Protein AF-A0A9D2F529-F1 (afdb_monomer_lite)

pLDDT: mean 83.24, std 12.82, range [46.25, 95.62]

Foldseek 3Di:
DVPLVVVLVVLLVVLVVVVVVCCVVVVAAAPVNNVVSLVVSLVSLVVSLVVLLVLLLVLLCVQPVVCNVLLCCLQQNDVVVVDRDDPVSSLVSLVVSLVVQVVGPPHDPVSPVSSVSNSCSVVSSVVSVVSSVVVVVVVVVPPDRYYPPD

Organism: NCBI:txid2838608

Secondary structure (DSSP, 8-state):
-HHHHHHHHHHHHHHHHHHHHHHHHHSS--HHHHHHHHHHHHHHHHHHHHHHHHHHHHHHHHH-GGGHHHHHHHHH--GGGT-PPPHHHHHHHHHHHHHHHHH-TT--HHHHHHHHHHHTHHHHHHHHHHHHHHHHHHHHS-TTSS----

Structure (mmCIF, N/CA/C/O backbone):
data_AF-A0A9D2F529-F1
#
_entry.id   AF-A0A9D2F529-F1
#
loop_
_atom_site.group_PDB
_atom_site.id
_atom_site.type_symbol
_atom_site.label_atom_id
_atom_site.label_alt_id
_atom_site.label_comp_id
_atom_site.label_asym_id
_atom_site.label_entity_id
_atom_site.label_seq_id
_atom_site.pdbx_PDB_ins_code
_atom_site.Cartn_x
_atom_site.Cartn_y
_atom_site.Cartn_z
_atom_site.occupancy
_atom_site.B_iso_or_equiv
_atom_site.auth_seq_id
_atom_site.auth_comp_id
_atom_site.auth_asym_id
_atom_site.auth_atom_id
_atom_site.pdbx_PDB_model_num
ATOM 1 N N . MET A 1 1 ? 4.385 7.699 -4.742 1.00 57.66 1 MET A N 1
ATOM 2 C CA . MET A 1 1 ? 4.027 7.503 -3.307 1.00 57.66 1 MET A CA 1
ATOM 3 C C . MET A 1 1 ? 2.901 8.418 -2.801 1.00 57.66 1 MET A C 1
ATOM 5 O O . MET A 1 1 ? 1.991 7.915 -2.151 1.00 57.66 1 MET A O 1
ATOM 9 N N . ALA A 1 2 ? 2.917 9.727 -3.096 1.00 71.94 2 ALA A N 1
ATOM 10 C CA . ALA A 1 2 ? 1.995 10.705 -2.496 1.00 71.94 2 ALA A CA 1
ATOM 11 C C . ALA A 1 2 ? 0.495 10.360 -2.610 1.00 71.94 2 ALA A C 1
ATOM 13 O O . ALA A 1 2 ? -0.241 10.569 -1.653 1.00 71.94 2 ALA A O 1
ATOM 14 N N . LYS A 1 3 ? 0.033 9.801 -3.739 1.00 82.50 3 LYS A N 1
ATOM 15 C CA . LYS A 1 3 ? -1.392 9.486 -3.965 1.00 82.50 3 LYS A CA 1
ATOM 16 C C . LYS A 1 3 ? -1.968 8.508 -2.932 1.00 82.50 3 LYS A C 1
ATOM 18 O O . LYS A 1 3 ? -2.985 8.805 -2.316 1.00 82.50 3 LYS A O 1
ATOM 23 N N . TYR A 1 4 ? -1.311 7.366 -2.722 1.00 85.81 4 TYR A N 1
ATOM 24 C CA . TYR A 1 4 ? -1.794 6.346 -1.783 1.00 85.81 4 TYR A CA 1
ATOM 25 C C . TYR A 1 4 ? -1.583 6.754 -0.326 1.00 85.81 4 TYR A C 1
ATOM 27 O O . TYR A 1 4 ? -2.416 6.431 0.508 1.00 85.81 4 TYR A O 1
ATOM 35 N N . TRP A 1 5 ? -0.528 7.517 -0.021 1.00 86.06 5 TRP A N 1
ATOM 36 C CA . TRP A 1 5 ? -0.326 8.049 1.328 1.00 86.06 5 TRP A CA 1
ATOM 37 C C . TRP A 1 5 ? -1.404 9.072 1.705 1.00 86.06 5 TRP A C 1
ATOM 39 O O . TRP A 1 5 ? -1.986 8.985 2.780 1.00 86.06 5 TRP A O 1
ATOM 49 N N . LYS A 1 6 ? -1.745 9.987 0.787 1.00 90.25 6 LYS A N 1
ATOM 50 C CA . LYS A 1 6 ? -2.875 10.915 0.957 1.00 90.25 6 LYS A CA 1
ATOM 51 C C . LYS A 1 6 ? -4.190 10.164 1.172 1.00 90.25 6 LYS A C 1
ATOM 53 O O . LYS A 1 6 ? -4.950 10.531 2.059 1.00 90.25 6 LYS A O 1
ATOM 58 N N . ALA A 1 7 ? -4.433 9.101 0.400 1.00 90.81 7 ALA A N 1
ATOM 59 C CA . ALA A 1 7 ? -5.613 8.258 0.581 1.00 90.81 7 ALA A CA 1
ATOM 60 C C . ALA A 1 7 ? -5.629 7.578 1.961 1.00 90.81 7 ALA A C 1
ATOM 62 O O . ALA A 1 7 ? -6.652 7.625 2.631 1.00 90.81 7 ALA A O 1
ATOM 63 N N . SER A 1 8 ? -4.499 7.030 2.422 1.00 90.81 8 SER A N 1
ATOM 64 C CA . SER A 1 8 ? -4.383 6.449 3.767 1.00 90.81 8 SER A CA 1
ATOM 65 C C . SER A 1 8 ? -4.683 7.463 4.865 1.00 90.81 8 SER A C 1
ATOM 67 O O . SER A 1 8 ? -5.458 7.167 5.764 1.00 90.81 8 SER A O 1
ATOM 69 N N . LEU A 1 9 ? -4.116 8.669 4.777 1.00 92.44 9 LEU A N 1
ATOM 70 C CA . LEU A 1 9 ? -4.363 9.729 5.756 1.00 92.44 9 LEU A CA 1
ATOM 71 C C . LEU A 1 9 ? -5.836 10.147 5.779 1.00 92.44 9 LEU A C 1
ATOM 73 O O . LEU A 1 9 ? -6.3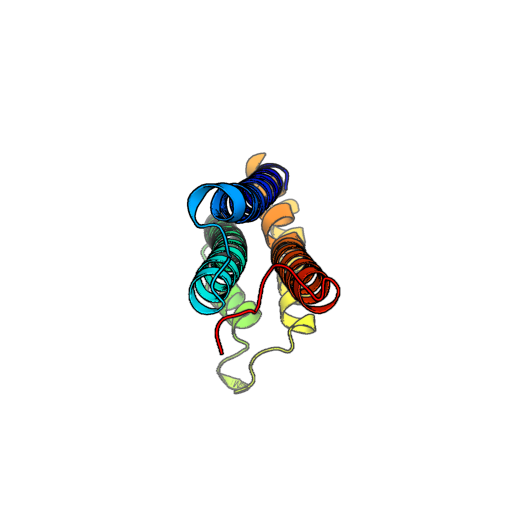95 10.350 6.853 1.00 92.44 9 LEU A O 1
ATOM 77 N N . LEU A 1 10 ? -6.477 10.227 4.609 1.00 94.12 10 LEU A N 1
ATOM 78 C CA . LEU A 1 10 ? -7.910 10.491 4.516 1.00 94.12 10 LEU A CA 1
ATOM 79 C C . LEU A 1 10 ? -8.725 9.361 5.161 1.00 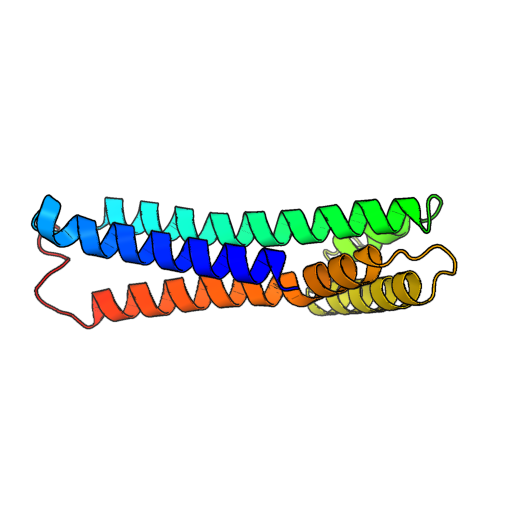94.12 10 LEU A C 1
ATOM 81 O O . LEU A 1 10 ? -9.621 9.644 5.948 1.00 94.12 10 LEU A O 1
ATOM 85 N N . CYS A 1 11 ? -8.384 8.095 4.899 1.00 93.19 11 CYS A N 1
ATOM 86 C CA . CYS A 1 11 ? -9.014 6.948 5.557 1.00 93.19 11 CYS A CA 1
ATOM 87 C C . CYS A 1 11 ? -8.868 7.019 7.085 1.00 93.19 11 CYS A C 1
ATOM 89 O O . CYS A 1 11 ? -9.842 6.772 7.793 1.00 93.19 11 CYS A O 1
ATOM 91 N N . THR A 1 12 ? -7.692 7.393 7.599 1.00 93.75 12 THR A N 1
ATOM 92 C CA . THR A 1 12 ? -7.453 7.563 9.041 1.00 93.75 12 THR A CA 1
ATOM 93 C C . THR A 1 12 ? -8.293 8.696 9.621 1.00 93.75 12 THR A C 1
ATOM 95 O O . THR A 1 12 ? -8.938 8.513 10.652 1.00 93.75 12 THR A O 1
ATOM 98 N N . ALA A 1 13 ? -8.337 9.845 8.942 1.00 93.50 13 ALA A N 1
ATOM 99 C CA . ALA A 1 13 ? -9.144 10.985 9.361 1.00 93.50 13 ALA A CA 1
ATOM 100 C C . ALA A 1 13 ? -10.640 10.636 9.390 1.00 93.50 13 ALA A C 1
ATOM 102 O O . ALA A 1 13 ? -11.323 10.947 10.362 1.00 93.50 13 ALA A O 1
ATOM 103 N N . CYS A 1 14 ? -11.145 9.934 8.370 1.00 93.69 14 CYS A N 1
ATOM 104 C CA . CYS A 1 14 ? -12.525 9.453 8.340 1.00 93.69 14 CYS A CA 1
ATOM 105 C C . CYS A 1 14 ? -12.804 8.443 9.457 1.00 93.69 14 CYS A C 1
ATOM 107 O O . CYS A 1 14 ? -13.832 8.547 10.116 1.00 93.69 14 CYS A O 1
ATOM 109 N N . PHE A 1 15 ? -11.900 7.491 9.695 1.00 93.69 15 PHE A N 1
ATOM 110 C CA . PHE A 1 15 ? -12.049 6.492 10.752 1.00 93.69 15 PHE A CA 1
ATOM 111 C C . PHE A 1 15 ? -12.178 7.144 12.132 1.00 93.69 15 PHE A C 1
ATOM 113 O O . PHE A 1 15 ? -13.162 6.910 12.834 1.00 93.69 15 PHE A O 1
ATOM 120 N N . TRP A 1 16 ? -11.240 8.019 12.499 1.00 91.69 16 TRP A N 1
ATOM 121 C CA . TRP A 1 16 ? -11.314 8.730 13.774 1.00 91.69 16 TRP A CA 1
ATOM 122 C C . TRP A 1 16 ? -12.467 9.730 13.830 1.00 91.69 16 TRP A C 1
ATOM 124 O O . TRP A 1 16 ? -13.092 9.849 14.877 1.00 91.69 16 TRP A O 1
ATOM 134 N N . GLY A 1 17 ? -12.809 10.393 12.723 1.00 90.25 17 GLY A N 1
ATOM 135 C CA . GLY A 1 17 ? -13.971 11.279 12.649 1.00 90.25 17 GLY A CA 1
ATOM 136 C C . GLY A 1 17 ? -15.288 10.544 12.911 1.00 90.25 17 GLY A C 1
ATOM 137 O O . GLY A 1 17 ? -16.107 11.014 13.696 1.00 90.25 17 GLY A O 1
ATOM 138 N N . VAL A 1 18 ? -15.475 9.358 12.322 1.00 88.94 18 VAL A N 1
ATOM 139 C CA . VAL A 1 18 ? -16.652 8.507 12.570 1.00 88.94 18 VAL A CA 1
ATOM 140 C C . VAL A 1 18 ? -16.713 8.070 14.031 1.00 88.94 18 VAL A C 1
ATOM 142 O O . VAL A 1 18 ? -17.777 8.160 14.642 1.00 88.94 18 VAL A O 1
ATOM 145 N N . LEU A 1 19 ? -15.589 7.641 14.613 1.00 87.12 19 LEU A N 1
ATOM 146 C CA . LEU A 1 19 ? -15.543 7.274 16.031 1.00 87.12 19 LEU A CA 1
ATOM 147 C C . LEU A 1 19 ? -15.847 8.473 16.939 1.00 87.12 19 LEU A C 1
ATOM 149 O O . LEU A 1 19 ? -16.657 8.350 17.853 1.00 87.12 19 LEU A O 1
ATOM 153 N N . ALA A 1 20 ? -15.261 9.638 16.658 1.00 84.56 20 ALA A N 1
ATOM 154 C CA . ALA A 1 20 ? -15.468 10.858 17.431 1.00 84.56 20 ALA A CA 1
ATOM 155 C C . ALA A 1 20 ? -16.920 11.347 17.373 1.00 84.56 20 ALA A C 1
ATOM 157 O O . ALA A 1 20 ? -17.442 11.794 18.388 1.00 84.56 20 ALA A O 1
ATOM 158 N N . LEU A 1 21 ? -17.590 11.230 16.221 1.00 84.38 21 LEU A N 1
ATOM 159 C CA . LEU A 1 21 ? -19.002 11.594 16.059 1.00 84.38 21 LEU A CA 1
ATOM 160 C C . LEU A 1 21 ? -19.961 10.561 16.661 1.00 84.38 21 LEU A C 1
ATOM 162 O O . LEU A 1 21 ? -21.068 10.917 17.059 1.00 84.38 21 LEU A O 1
ATOM 166 N N . ALA A 1 22 ? -19.560 9.293 16.772 1.00 80.00 22 ALA A N 1
ATOM 167 C CA . ALA A 1 22 ? -20.399 8.263 17.382 1.00 80.00 22 ALA A CA 1
ATOM 168 C C . ALA A 1 22 ? -20.672 8.537 18.873 1.00 80.00 22 ALA A C 1
ATOM 170 O O . ALA A 1 22 ? -21.771 8.254 19.348 1.00 80.00 22 ALA A O 1
ATOM 171 N N . VAL A 1 23 ? -19.712 9.132 19.590 1.00 71.38 23 VAL A N 1
ATOM 172 C CA . VAL A 1 23 ? -19.828 9.456 21.023 1.00 71.38 23 VAL A CA 1
ATOM 173 C C . VAL A 1 23 ? -20.950 10.465 21.319 1.00 71.38 23 VAL A C 1
ATOM 175 O O . VAL A 1 23 ? -21.855 10.112 22.074 1.00 71.38 23 VAL A O 1
ATOM 178 N N . PRO A 1 24 ? -20.983 11.674 20.719 1.00 70.94 24 PRO A N 1
ATOM 179 C CA . PRO A 1 24 ? -22.059 12.632 20.961 1.00 70.94 24 PRO A CA 1
ATOM 180 C C . PRO A 1 24 ? -23.405 12.191 20.371 1.00 70.94 24 PRO A C 1
ATOM 182 O O . PRO A 1 24 ? -24.443 12.585 20.890 1.00 70.94 24 PRO A O 1
ATOM 185 N N . LEU A 1 25 ? -23.418 11.379 19.305 1.00 70.69 25 LEU A N 1
ATOM 186 C CA . LEU A 1 25 ? -24.663 10.970 18.639 1.00 70.69 25 LEU A CA 1
ATOM 187 C C . LEU A 1 25 ? -25.363 9.780 19.302 1.00 70.69 25 LEU A C 1
ATOM 189 O O . LEU A 1 25 ? -26.581 9.665 19.204 1.00 70.69 25 LEU A O 1
ATOM 193 N N . ARG A 1 26 ? -24.614 8.862 19.923 1.00 66.38 26 ARG A N 1
ATOM 194 C CA . ARG A 1 26 ? -25.173 7.632 20.514 1.00 66.38 26 ARG A CA 1
ATOM 195 C C . ARG A 1 26 ? -24.988 7.538 22.024 1.00 66.38 26 ARG A C 1
ATOM 197 O O . ARG A 1 26 ? -25.455 6.573 22.621 1.00 66.38 26 ARG A O 1
ATOM 204 N N . GLY A 1 27 ? -24.283 8.484 22.642 1.00 64.12 27 GLY A N 1
ATOM 205 C CA . GLY A 1 27 ? -23.940 8.468 24.067 1.00 64.12 27 GLY A CA 1
ATOM 206 C C . GLY A 1 27 ? -22.894 7.412 24.454 1.00 64.12 27 GLY A C 1
ATOM 207 O O . GLY A 1 27 ? -22.203 7.593 25.450 1.00 64.12 27 GLY A O 1
ATOM 208 N N . ASN A 1 28 ? -22.742 6.334 23.673 1.00 69.06 28 ASN A N 1
ATOM 209 C CA . ASN A 1 28 ? -21.730 5.297 23.861 1.00 69.06 28 ASN A CA 1
ATOM 210 C C . ASN A 1 28 ? -21.348 4.622 22.521 1.00 69.06 28 ASN A C 1
ATOM 212 O O . ASN A 1 28 ? -22.170 4.487 21.610 1.00 69.06 28 ASN A O 1
ATOM 216 N N . LEU A 1 29 ? -20.101 4.158 22.412 1.00 76.94 29 LEU A N 1
ATOM 217 C CA . LEU A 1 29 ? -19.594 3.346 21.303 1.00 76.94 29 LEU A CA 1
ATOM 218 C C . LEU A 1 29 ? -19.789 1.861 21.631 1.00 76.94 29 LEU A C 1
ATOM 220 O O . LEU A 1 29 ? -19.005 1.265 22.359 1.00 76.94 29 LEU A O 1
ATOM 224 N N . SER A 1 30 ? -20.822 1.231 21.066 1.00 80.75 30 SER A N 1
ATOM 225 C CA . SER A 1 30 ? -20.993 -0.222 21.218 1.00 80.75 30 SER A CA 1
ATOM 226 C C . SER A 1 30 ? -19.793 -0.979 20.633 1.00 80.75 30 SER A C 1
ATOM 228 O O . SER A 1 30 ? -19.337 -0.637 19.535 1.00 80.75 30 SER A O 1
ATOM 230 N N . PHE A 1 31 ? -19.363 -2.058 21.292 1.00 81.44 31 PHE A N 1
ATOM 231 C CA . PHE A 1 31 ? -18.255 -2.899 20.830 1.00 81.44 31 PHE A CA 1
ATOM 232 C C . PHE A 1 31 ? -18.440 -3.385 19.382 1.00 81.44 31 PHE A C 1
ATOM 234 O O . PHE A 1 31 ? -17.524 -3.272 18.571 1.00 81.44 31 PHE A O 1
ATOM 241 N N . GLY A 1 32 ? -19.646 -3.836 19.014 1.00 84.69 32 GLY A N 1
ATOM 242 C CA . GLY A 1 32 ? -19.942 -4.291 17.650 1.00 84.69 32 GLY A CA 1
ATOM 243 C C . GLY A 1 32 ? -19.732 -3.206 16.587 1.00 84.69 32 GLY A C 1
ATOM 244 O O . GLY A 1 32 ? -19.103 -3.459 15.562 1.00 84.69 32 GLY A O 1
ATOM 245 N N . PHE A 1 33 ? -20.188 -1.976 16.847 1.00 85.75 33 PHE A N 1
ATOM 246 C CA . PHE A 1 33 ? -19.947 -0.846 15.943 1.00 85.75 33 PHE A CA 1
ATOM 247 C C . PHE A 1 33 ? -18.452 -0.535 15.809 1.00 85.75 33 PHE A C 1
ATOM 249 O O . PHE A 1 33 ? -17.962 -0.367 14.693 1.00 85.75 33 PHE A O 1
ATOM 256 N N . PHE A 1 34 ? -17.715 -0.515 16.926 1.00 86.56 34 PHE A N 1
ATOM 257 C CA . PHE A 1 34 ? -16.268 -0.309 16.901 1.00 86.56 34 PHE A CA 1
ATOM 258 C C . PHE A 1 34 ? -15.560 -1.365 16.043 1.00 86.56 34 PHE A C 1
ATOM 260 O O . PHE A 1 34 ? -14.771 -1.002 15.173 1.00 86.56 34 PHE A O 1
ATOM 267 N N . VAL A 1 35 ? -15.877 -2.651 16.233 1.00 88.50 35 VAL A N 1
ATOM 268 C CA . VAL A 1 35 ? -15.290 -3.751 15.453 1.00 88.50 35 VAL A CA 1
ATOM 269 C C . VAL A 1 35 ? -15.559 -3.571 13.959 1.00 88.50 35 VAL A C 1
ATOM 271 O O . VAL A 1 35 ? -14.639 -3.717 13.156 1.00 88.50 35 VAL A O 1
ATOM 274 N N . VAL A 1 36 ? -16.779 -3.190 13.567 1.00 90.88 36 VAL A N 1
ATOM 275 C CA . VAL A 1 36 ? -17.110 -2.929 12.156 1.00 90.88 36 VAL A CA 1
ATOM 276 C C . VAL A 1 36 ? -16.286 -1.768 11.593 1.00 90.88 36 VAL A C 1
ATOM 278 O O . VAL A 1 36 ? -15.710 -1.902 10.510 1.00 90.88 36 VAL A O 1
ATOM 281 N N . CYS A 1 37 ? -16.175 -0.649 12.313 1.00 90.88 37 CYS A N 1
ATOM 282 C CA . CYS A 1 37 ? -15.345 0.485 11.896 1.00 90.88 37 CYS A CA 1
ATOM 283 C C . CYS A 1 37 ? -13.864 0.095 11.783 1.00 90.88 37 CYS A C 1
ATOM 285 O O . CYS A 1 37 ? -13.204 0.451 10.807 1.00 90.88 37 CYS A O 1
ATOM 287 N N . TRP A 1 38 ? -13.358 -0.663 12.754 1.00 90.75 38 TRP A N 1
ATOM 288 C CA . TRP A 1 38 ? -11.975 -1.124 12.821 1.00 90.75 38 TRP A CA 1
ATOM 289 C C . TRP A 1 38 ? -11.625 -2.058 11.657 1.00 90.75 38 TRP A C 1
ATOM 291 O O . TRP A 1 38 ? -10.643 -1.820 10.950 1.00 90.75 38 TRP A O 1
ATOM 301 N N . LEU A 1 39 ? -12.466 -3.064 11.390 1.00 92.50 39 LEU A N 1
ATOM 302 C CA . LEU A 1 39 ? -12.299 -3.980 10.258 1.00 92.50 39 LEU A CA 1
ATOM 303 C C . LEU A 1 39 ? -12.406 -3.247 8.917 1.00 92.50 39 LEU A C 1
ATOM 305 O O . LEU A 1 39 ? -11.607 -3.501 8.020 1.00 92.50 39 LEU A O 1
ATOM 309 N N . SER A 1 40 ? -13.348 -2.307 8.786 1.00 92.75 40 SER A N 1
ATOM 310 C CA . SER A 1 40 ? -13.528 -1.518 7.557 1.00 92.75 40 SER A CA 1
ATOM 311 C C . SER A 1 40 ? -12.316 -0.630 7.265 1.00 92.75 40 SER A C 1
ATOM 313 O O . SER A 1 40 ? -11.862 -0.527 6.121 1.00 92.75 40 SER A O 1
ATOM 315 N N . TYR A 1 41 ? -11.751 -0.013 8.304 1.00 93.56 41 TYR A N 1
ATOM 316 C CA . TYR A 1 41 ? -10.528 0.773 8.190 1.00 93.56 41 TYR A CA 1
ATOM 317 C C . TYR A 1 41 ? -9.331 -0.108 7.805 1.00 93.56 41 TYR A C 1
ATOM 319 O O . TYR A 1 41 ? -8.605 0.216 6.862 1.00 93.56 41 TYR A O 1
ATOM 327 N N . TYR A 1 42 ? -9.163 -1.265 8.451 1.00 90.19 42 TYR A N 1
ATOM 328 C CA . TYR A 1 42 ? -8.094 -2.203 8.107 1.00 90.19 42 TYR A CA 1
ATOM 329 C C . TYR A 1 42 ? -8.218 -2.725 6.664 1.00 90.19 42 TYR A C 1
ATOM 331 O O . TYR A 1 42 ? -7.244 -2.712 5.905 1.00 90.19 42 TYR A O 1
ATOM 339 N N . ALA A 1 43 ? -9.432 -3.098 6.244 1.00 90.94 43 ALA A N 1
ATOM 340 C CA . ALA A 1 43 ? -9.725 -3.530 4.880 1.00 90.94 43 ALA A CA 1
ATOM 341 C C . ALA A 1 43 ? -9.391 -2.441 3.847 1.00 90.94 43 ALA A C 1
ATOM 343 O O . ALA A 1 43 ? -8.844 -2.747 2.788 1.00 90.94 43 ALA A O 1
ATOM 344 N N . SER A 1 44 ? -9.635 -1.167 4.170 1.00 91.50 44 SER A N 1
ATOM 345 C CA . SER A 1 44 ? -9.276 -0.035 3.304 1.00 91.50 44 SER A CA 1
ATOM 346 C C . SER A 1 44 ? -7.765 0.034 3.048 1.00 91.50 44 SER A C 1
ATOM 348 O O . SER A 1 44 ? -7.340 0.196 1.901 1.00 91.50 44 SER A O 1
ATOM 350 N N . GLY A 1 45 ? -6.942 -0.183 4.080 1.00 89.06 45 GLY A N 1
ATOM 3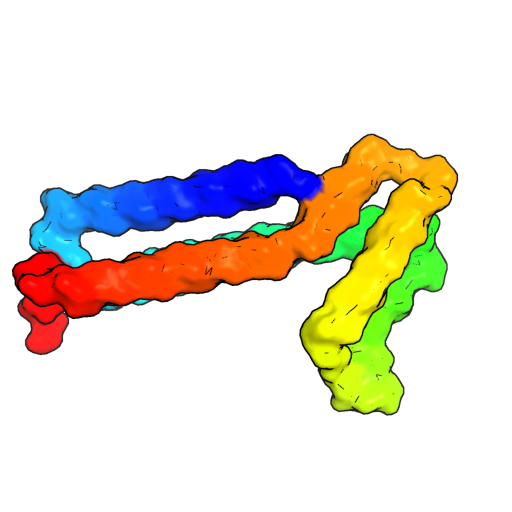51 C CA . GLY A 1 45 ? -5.486 -0.291 3.936 1.00 89.06 45 GLY A CA 1
ATOM 352 C C . GLY A 1 45 ? -5.065 -1.443 3.015 1.00 89.06 45 GLY A C 1
ATOM 353 O O . GLY A 1 45 ? -4.200 -1.267 2.152 1.00 89.06 45 GLY A O 1
ATOM 354 N N . GLY A 1 46 ? -5.733 -2.595 3.135 1.00 88.25 46 GLY A N 1
ATOM 355 C CA . GLY A 1 46 ? -5.546 -3.743 2.244 1.00 88.25 46 GLY A CA 1
ATOM 356 C C . GLY A 1 46 ? -5.902 -3.435 0.785 1.00 88.25 46 GLY A C 1
ATOM 357 O O . GLY A 1 46 ? -5.121 -3.729 -0.120 1.00 88.25 46 GLY A O 1
ATOM 358 N N . VAL A 1 47 ? -7.033 -2.765 0.547 1.00 90.94 47 VAL A N 1
ATOM 359 C CA . VAL A 1 47 ? -7.459 -2.334 -0.796 1.00 90.94 47 VAL A CA 1
ATOM 360 C C . VAL A 1 47 ? -6.439 -1.379 -1.419 1.00 90.94 47 VAL A C 1
ATOM 362 O O . VAL A 1 47 ? -6.089 -1.537 -2.590 1.00 90.94 47 VAL A O 1
ATOM 365 N N . LEU A 1 48 ? -5.913 -0.409 -0.664 1.00 90.88 48 LEU A N 1
ATOM 366 C CA . LEU A 1 48 ? -4.888 0.515 -1.166 1.00 90.88 48 LEU A CA 1
ATOM 367 C C . LEU A 1 48 ? -3.605 -0.222 -1.570 1.00 90.88 48 LEU A C 1
ATOM 369 O O . LEU A 1 48 ? -3.057 0.043 -2.645 1.00 90.88 48 LEU A O 1
ATOM 373 N N . ALA A 1 49 ? -3.158 -1.178 -0.754 1.00 88.62 49 ALA A N 1
ATOM 374 C CA . ALA A 1 49 ? -2.000 -2.004 -1.071 1.00 88.62 49 ALA A CA 1
ATOM 375 C C . ALA A 1 49 ? -2.236 -2.874 -2.318 1.00 88.62 49 ALA A C 1
ATOM 377 O O . ALA A 1 49 ? -1.389 -2.914 -3.212 1.00 88.62 49 ALA A O 1
ATOM 378 N N . PHE A 1 50 ? -3.415 -3.493 -2.436 1.00 88.69 50 PHE A N 1
ATOM 379 C CA . PHE A 1 50 ? -3.788 -4.289 -3.605 1.00 88.69 50 PHE A CA 1
ATOM 380 C C . PHE A 1 50 ? -3.827 -3.453 -4.891 1.00 88.69 50 PHE A C 1
ATOM 382 O O . PHE A 1 50 ? -3.336 -3.885 -5.938 1.00 88.69 50 PHE A O 1
ATOM 389 N N . ARG A 1 51 ? -4.353 -2.222 -4.825 1.00 91.81 51 ARG A N 1
ATOM 390 C CA . ARG A 1 51 ? -4.359 -1.298 -5.971 1.00 91.81 51 ARG A CA 1
ATOM 391 C C . ARG A 1 51 ? -2.946 -0.906 -6.397 1.00 91.81 51 ARG A C 1
ATOM 393 O O . ARG A 1 51 ? -2.687 -0.852 -7.599 1.00 91.81 51 ARG A O 1
ATOM 400 N N . ALA A 1 52 ? -2.036 -0.682 -5.447 1.00 90.38 52 ALA A N 1
ATOM 401 C CA . ALA A 1 52 ? -0.633 -0.405 -5.746 1.00 90.38 52 ALA A CA 1
ATOM 402 C C . ALA A 1 52 ? 0.055 -1.606 -6.424 1.00 90.38 52 ALA A C 1
ATOM 404 O O . ALA A 1 52 ? 0.716 -1.428 -7.447 1.00 90.38 52 ALA A O 1
ATOM 405 N N . ALA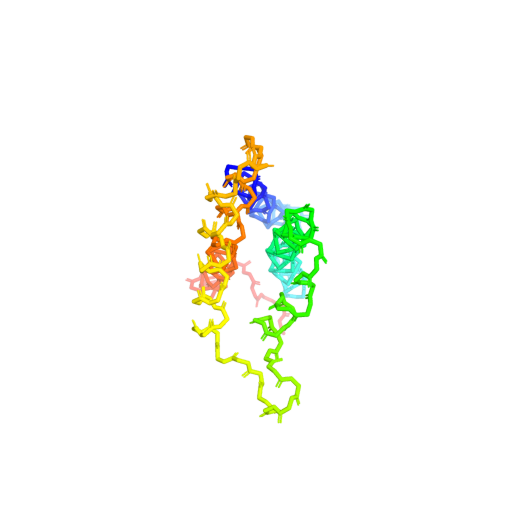 A 1 53 ? -0.160 -2.825 -5.920 1.00 88.81 53 ALA A N 1
ATOM 406 C CA . ALA A 1 53 ? 0.374 -4.049 -6.523 1.00 88.81 53 ALA A CA 1
ATOM 407 C C . ALA A 1 53 ? -0.186 -4.306 -7.935 1.00 88.81 53 ALA A C 1
ATOM 409 O O . ALA A 1 53 ? 0.564 -4.651 -8.846 1.00 88.81 53 ALA A O 1
ATOM 410 N N . SER A 1 54 ? -1.484 -4.066 -8.140 1.00 90.56 54 SER A N 1
ATOM 411 C CA . SER A 1 54 ? -2.136 -4.216 -9.449 1.00 90.56 54 SER A CA 1
ATOM 412 C C . SER A 1 54 ? -1.628 -3.195 -10.470 1.00 90.56 54 SER A C 1
ATOM 414 O O . SER A 1 54 ? -1.453 -3.516 -11.641 1.00 90.56 54 SER A O 1
ATOM 416 N N . ALA A 1 55 ? -1.386 -1.950 -10.043 1.00 92.81 55 ALA A N 1
ATOM 417 C CA . ALA A 1 55 ? -0.789 -0.932 -10.905 1.00 92.81 55 ALA A CA 1
ATOM 418 C C . ALA A 1 55 ? 0.636 -1.319 -11.320 1.00 92.81 55 ALA A C 1
ATOM 420 O O . ALA A 1 55 ? 0.988 -1.177 -12.486 1.00 92.81 55 ALA A O 1
ATOM 421 N N . PHE A 1 56 ? 1.419 -1.869 -10.390 1.00 93.38 56 PHE A N 1
ATOM 422 C CA . PHE A 1 56 ? 2.751 -2.385 -10.683 1.00 93.38 56 PHE A CA 1
ATOM 423 C C . PHE A 1 56 ? 2.717 -3.532 -11.689 1.00 93.38 56 PHE A C 1
ATOM 425 O O . PHE A 1 56 ? 3.494 -3.514 -12.632 1.00 93.38 56 PHE A O 1
ATOM 432 N N . GLN A 1 57 ? 1.805 -4.496 -11.529 1.00 93.19 57 GLN A N 1
ATOM 433 C CA . GLN A 1 57 ? 1.659 -5.606 -12.476 1.00 93.19 57 GLN A CA 1
ATOM 434 C C . GLN A 1 57 ? 1.346 -5.113 -13.890 1.00 93.19 57 GLN A C 1
ATOM 436 O O . GLN A 1 57 ? 1.961 -5.561 -14.851 1.00 93.19 57 GLN A O 1
ATOM 441 N N . ARG A 1 58 ? 0.401 -4.174 -14.022 1.00 93.75 58 ARG A N 1
ATOM 442 C CA . ARG A 1 58 ? 0.051 -3.604 -15.330 1.00 93.75 58 ARG A CA 1
ATOM 443 C C . ARG A 1 58 ? 1.237 -2.899 -15.973 1.00 93.75 58 ARG A C 1
ATOM 445 O O . ARG A 1 58 ? 1.494 -3.105 -17.151 1.00 93.75 58 ARG A O 1
ATOM 452 N N . GLU A 1 59 ? 1.961 -2.102 -15.196 1.00 95.31 59 GLU A N 1
ATOM 453 C CA . GLU A 1 59 ? 3.131 -1.387 -15.701 1.00 95.31 59 GLU A CA 1
ATOM 454 C C . GLU A 1 59 ? 4.287 -2.340 -16.036 1.00 95.31 59 GLU A C 1
ATOM 456 O O . GLU A 1 59 ? 4.992 -2.134 -17.018 1.00 95.31 59 GLU A O 1
ATOM 461 N N . TRP A 1 60 ? 4.444 -3.424 -15.273 1.00 94.50 60 TRP A N 1
ATOM 462 C CA . TRP A 1 60 ? 5.389 -4.496 -15.574 1.00 94.50 60 TRP A CA 1
ATOM 463 C C . TRP A 1 60 ? 5.082 -5.153 -16.920 1.00 94.50 60 TRP A C 1
ATOM 465 O O . TRP A 1 60 ? 5.956 -5.214 -17.773 1.00 94.50 60 TRP A O 1
ATOM 475 N N . LEU A 1 61 ? 3.836 -5.580 -17.138 1.00 93.88 61 LEU A N 1
ATOM 476 C CA . LEU A 1 61 ? 3.412 -6.214 -18.390 1.00 93.88 61 LEU A CA 1
ATOM 477 C C . LEU A 1 61 ? 3.462 -5.259 -19.588 1.00 93.88 61 LEU A C 1
ATOM 479 O O . LEU A 1 61 ? 3.652 -5.701 -20.714 1.00 93.88 61 LEU A O 1
ATOM 483 N N . ARG A 1 62 ? 3.312 -3.949 -19.361 1.00 95.06 62 ARG A N 1
ATOM 484 C CA . ARG A 1 62 ? 3.491 -2.939 -20.409 1.00 95.06 62 ARG A CA 1
ATOM 485 C C . ARG A 1 62 ? 4.949 -2.852 -20.865 1.00 95.06 62 ARG A C 1
ATOM 487 O O . ARG A 1 62 ? 5.199 -2.730 -22.057 1.00 95.06 62 ARG A O 1
ATOM 494 N N . LEU A 1 63 ? 5.888 -2.867 -19.918 1.00 93.81 63 LEU A N 1
ATOM 495 C CA . LEU A 1 63 ? 7.326 -2.736 -20.184 1.00 93.81 63 LEU A CA 1
ATOM 496 C C . LEU A 1 63 ? 7.979 -4.057 -20.612 1.00 93.81 63 LEU A C 1
ATOM 498 O O . LEU A 1 63 ? 8.950 -4.050 -21.360 1.00 93.81 63 LEU A O 1
ATOM 502 N N . PHE A 1 64 ? 7.462 -5.181 -20.118 1.00 93.75 64 PHE A N 1
ATOM 503 C CA . PHE A 1 64 ? 8.013 -6.522 -20.305 1.00 93.75 64 PHE A CA 1
ATOM 504 C C . PHE A 1 64 ? 6.876 -7.522 -20.592 1.00 93.75 64 PHE A C 1
ATOM 506 O O . PHE A 1 64 ? 6.580 -8.376 -19.748 1.00 93.75 64 PHE A O 1
ATOM 513 N N . PRO A 1 65 ? 6.210 -7.429 -21.759 1.00 90.81 65 PRO A N 1
ATOM 514 C CA . PRO A 1 65 ? 5.019 -8.228 -22.073 1.00 90.81 65 PRO A CA 1
ATOM 515 C C . PRO A 1 65 ? 5.275 -9.739 -22.015 1.00 90.81 65 PRO A C 1
ATOM 517 O O . PRO A 1 65 ? 4.423 -10.490 -21.542 1.00 90.81 65 PRO A O 1
ATOM 520 N N . ASP A 1 66 ? 6.479 -10.176 -22.386 1.00 91.06 66 ASP A N 1
ATOM 521 C CA . ASP A 1 66 ? 6.864 -11.592 -22.388 1.00 91.06 66 ASP A CA 1
ATOM 522 C C . ASP A 1 66 ? 7.228 -12.136 -20.993 1.00 91.06 66 ASP A C 1
ATOM 524 O O . ASP A 1 66 ? 7.481 -13.328 -20.831 1.00 91.06 66 ASP A O 1
ATOM 528 N N . GLN A 1 67 ? 7.261 -11.286 -19.957 1.00 87.56 67 GLN A N 1
ATOM 529 C CA . GLN A 1 67 ? 7.669 -11.660 -18.595 1.00 87.56 67 GLN A CA 1
ATOM 530 C C . GLN A 1 67 ? 6.496 -11.735 -17.608 1.00 87.56 67 GLN A C 1
ATOM 532 O O . GLN A 1 67 ? 6.666 -11.473 -16.412 1.00 87.56 67 GLN A O 1
ATOM 537 N N . GLY A 1 68 ? 5.298 -12.090 -18.079 1.00 81.62 68 GLY A N 1
ATOM 538 C CA . GLY A 1 68 ? 4.126 -12.234 -17.209 1.00 81.62 68 GLY A CA 1
ATOM 539 C C . GLY A 1 68 ? 4.293 -13.311 -16.136 1.00 81.62 68 GLY A C 1
ATOM 540 O O . GLY A 1 68 ? 4.042 -13.049 -14.961 1.00 81.62 68 GLY A O 1
ATOM 541 N N . THR A 1 69 ? 4.830 -14.473 -16.513 1.00 82.88 69 THR A N 1
ATOM 542 C CA . THR A 1 69 ? 5.091 -15.597 -15.595 1.00 82.88 69 THR A CA 1
ATOM 543 C C . THR A 1 69 ? 6.036 -15.217 -14.460 1.00 82.88 69 THR A C 1
ATOM 545 O O . THR A 1 69 ? 5.812 -15.596 -13.318 1.00 82.88 69 THR A O 1
ATOM 548 N N . ARG A 1 70 ? 7.033 -14.367 -14.734 1.00 84.50 70 ARG A N 1
ATOM 549 C CA . ARG A 1 70 ? 7.990 -13.898 -13.725 1.00 84.50 70 ARG A CA 1
ATOM 550 C C . ARG A 1 70 ? 7.334 -13.066 -12.621 1.00 84.50 70 ARG A C 1
ATOM 552 O O . ARG A 1 70 ? 7.762 -13.141 -11.471 1.00 84.50 70 ARG A O 1
ATOM 559 N N . TYR A 1 71 ? 6.323 -12.258 -12.950 1.00 83.75 71 TYR A N 1
ATOM 560 C CA . TYR A 1 71 ? 5.579 -11.514 -11.929 1.00 83.75 71 TYR A CA 1
ATOM 561 C C . TYR A 1 71 ? 4.842 -12.474 -10.991 1.00 83.75 71 TYR A C 1
ATOM 563 O O . TYR A 1 71 ? 4.888 -12.300 -9.771 1.00 83.75 71 TYR A O 1
ATOM 571 N N . ASP A 1 72 ? 4.202 -13.495 -11.558 1.00 82.75 72 ASP A N 1
ATOM 572 C CA . ASP A 1 72 ? 3.475 -14.500 -10.790 1.00 82.75 72 ASP A CA 1
ATOM 573 C C . ASP A 1 72 ? 4.423 -15.361 -9.945 1.00 82.75 72 ASP A C 1
ATOM 575 O O . ASP A 1 72 ? 4.148 -15.557 -8.763 1.00 82.75 72 ASP A O 1
ATOM 579 N N . ASP A 1 73 ? 5.584 -15.749 -10.477 1.00 82.12 73 ASP A N 1
ATOM 580 C CA . ASP A 1 73 ? 6.614 -16.490 -9.738 1.00 82.12 73 ASP A CA 1
ATOM 581 C C . ASP A 1 73 ? 7.144 -15.697 -8.533 1.00 82.12 73 ASP A C 1
ATOM 583 O O . ASP A 1 73 ? 7.339 -16.241 -7.447 1.00 82.12 73 ASP A O 1
ATOM 587 N N . VAL A 1 74 ? 7.353 -14.384 -8.683 1.00 83.00 74 VAL A N 1
ATOM 588 C CA . VAL A 1 74 ? 7.781 -13.517 -7.570 1.00 83.00 74 VAL A CA 1
ATOM 589 C C . VAL A 1 74 ? 6.673 -13.352 -6.527 1.00 83.00 74 VAL A C 1
ATOM 591 O O . VAL A 1 74 ? 6.957 -13.263 -5.329 1.00 83.00 74 VAL A O 1
ATOM 594 N N . ARG A 1 75 ? 5.414 -13.278 -6.969 1.00 77.00 75 ARG A N 1
ATOM 595 C CA . ARG A 1 75 ? 4.259 -13.014 -6.104 1.00 77.00 75 ARG A CA 1
ATOM 596 C C . ARG A 1 75 ? 3.808 -14.246 -5.326 1.00 77.00 75 ARG A C 1
ATOM 598 O O . ARG A 1 75 ? 3.514 -14.134 -4.137 1.00 77.00 75 ARG A O 1
ATOM 605 N N . TRP A 1 76 ? 3.704 -15.378 -6.006 1.00 74.25 76 TRP A N 1
ATOM 606 C CA . TRP A 1 76 ? 3.103 -16.609 -5.493 1.00 74.25 76 TRP A CA 1
ATOM 607 C C . TRP A 1 76 ? 4.126 -17.707 -5.236 1.00 74.25 76 TRP A C 1
ATOM 609 O O . TRP A 1 76 ? 3.800 -18.691 -4.578 1.00 74.25 76 TRP A O 1
ATOM 619 N N . GLY A 1 77 ? 5.366 -17.504 -5.680 1.00 68.12 77 GLY A N 1
ATOM 620 C CA . GLY A 1 77 ? 6.381 -18.544 -5.698 1.00 68.12 77 GLY A CA 1
ATOM 621 C C . GLY A 1 77 ? 6.284 -19.342 -6.982 1.00 68.12 77 GLY A C 1
ATOM 622 O O . GLY A 1 77 ? 5.262 -19.354 -7.668 1.00 68.12 77 GLY A O 1
ATOM 623 N N . ASN A 1 78 ? 7.372 -20.026 -7.304 1.00 66.12 78 ASN A N 1
ATOM 624 C CA . ASN A 1 78 ? 7.378 -20.980 -8.393 1.00 66.12 78 ASN A CA 1
ATOM 625 C C . ASN A 1 78 ? 6.422 -22.130 -8.04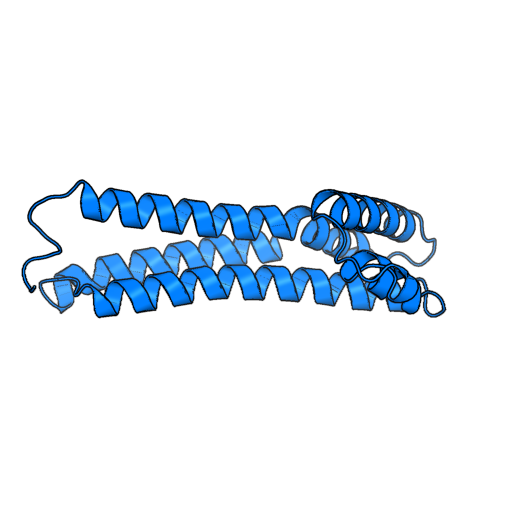1 1.00 66.12 78 ASN A C 1
ATOM 627 O O . ASN A 1 78 ? 6.603 -22.809 -7.029 1.00 66.12 78 ASN A O 1
ATOM 631 N N . VAL A 1 79 ? 5.424 -22.373 -8.893 1.00 54.53 79 VAL A N 1
ATOM 632 C CA . VAL A 1 79 ? 4.438 -23.457 -8.721 1.00 54.53 79 VAL A CA 1
ATOM 633 C C . VAL A 1 79 ? 5.124 -24.823 -8.582 1.00 54.53 79 VAL A C 1
ATOM 635 O O . VAL A 1 79 ? 4.607 -25.706 -7.903 1.00 54.53 79 VAL A O 1
ATOM 638 N N . LYS A 1 80 ? 6.321 -24.995 -9.164 1.00 53.41 80 LYS A N 1
ATOM 639 C CA . LYS A 1 80 ? 7.113 -26.228 -9.030 1.00 53.41 80 LYS A CA 1
ATOM 640 C C . LYS A 1 80 ? 7.669 -26.455 -7.624 1.00 53.41 80 LYS A C 1
ATOM 642 O O . LYS A 1 80 ? 7.895 -27.604 -7.261 1.00 53.41 80 LYS A O 1
ATOM 647 N N . ASP A 1 81 ? 7.859 -25.392 -6.847 1.00 58.91 81 ASP A N 1
ATOM 648 C CA . ASP A 1 81 ? 8.483 -25.468 -5.526 1.00 58.91 81 ASP A CA 1
ATOM 649 C C . ASP A 1 81 ? 7.445 -25.566 -4.393 1.00 58.91 81 ASP A C 1
ATOM 651 O O . ASP A 1 81 ? 7.834 -25.714 -3.241 1.00 58.91 81 ASP A O 1
ATOM 655 N N . ASN A 1 82 ? 6.134 -25.528 -4.692 1.00 51.72 82 ASN A N 1
ATOM 656 C CA . ASN A 1 82 ? 5.014 -25.708 -3.744 1.00 51.72 82 ASN A CA 1
ATOM 657 C C . ASN A 1 82 ? 5.081 -24.860 -2.453 1.00 51.72 82 ASN A C 1
ATOM 659 O O . ASN A 1 82 ? 4.393 -25.144 -1.471 1.00 51.72 82 ASN A O 1
ATOM 663 N N . PHE A 1 83 ? 5.875 -23.791 -2.453 1.00 54.31 83 PHE A N 1
ATOM 664 C CA . PHE A 1 83 ? 6.049 -22.898 -1.319 1.00 54.31 83 PHE A CA 1
ATOM 665 C C . PHE A 1 83 ? 5.649 -21.483 -1.706 1.00 54.31 83 PHE A C 1
ATOM 667 O O . PHE A 1 83 ? 6.206 -20.887 -2.629 1.00 54.31 83 PHE A O 1
ATOM 674 N N . TYR A 1 84 ? 4.728 -20.918 -0.925 1.00 56.59 84 TYR A N 1
ATOM 675 C CA . TYR A 1 84 ? 4.545 -19.476 -0.900 1.00 56.59 84 TYR A CA 1
ATOM 676 C C . TYR A 1 84 ? 5.890 -18.830 -0.539 1.00 56.59 84 TYR A C 1
ATOM 678 O O . TYR A 1 84 ? 6.496 -19.219 0.468 1.00 56.59 84 TYR A O 1
ATOM 686 N N . PRO A 1 85 ? 6.382 -17.856 -1.318 1.00 58.47 85 PRO A N 1
ATOM 687 C CA . PRO A 1 85 ? 7.652 -17.229 -1.044 1.00 58.47 85 PRO A CA 1
ATOM 688 C C . PRO A 1 85 ? 7.533 -16.524 0.301 1.00 58.47 85 PRO A C 1
ATOM 690 O O . PRO A 1 85 ? 6.543 -15.839 0.580 1.00 58.47 85 PRO A O 1
ATOM 693 N N . ALA A 1 86 ? 8.550 -16.688 1.149 1.00 63.16 86 ALA A N 1
ATOM 694 C CA . ALA A 1 86 ? 8.635 -15.915 2.376 1.00 63.16 86 ALA A CA 1
ATOM 695 C C . ALA A 1 86 ? 8.451 -14.417 2.039 1.00 63.16 86 ALA A C 1
ATOM 697 O O . ALA A 1 86 ? 8.987 -13.945 1.033 1.00 63.16 86 ALA A O 1
ATOM 698 N N . PRO A 1 87 ? 7.754 -13.620 2.867 1.00 65.38 87 PRO A N 1
ATOM 699 C CA . PRO A 1 87 ? 7.485 -12.208 2.565 1.00 65.38 87 PRO A CA 1
ATOM 700 C C . PRO A 1 87 ? 8.743 -11.399 2.191 1.00 65.38 87 PRO A C 1
ATOM 702 O O . PRO A 1 87 ? 8.691 -10.457 1.396 1.00 65.38 87 PRO A O 1
ATOM 705 N N . CYS A 1 88 ? 9.899 -11.790 2.734 1.00 66.00 88 CYS A N 1
ATOM 706 C CA . CYS A 1 88 ? 11.201 -11.206 2.430 1.00 66.00 88 CYS A CA 1
ATOM 707 C C . CYS A 1 88 ? 11.694 -11.497 1.000 1.00 66.00 88 CYS A C 1
ATOM 709 O O . CYS A 1 88 ? 12.269 -10.599 0.381 1.00 66.00 88 CYS A O 1
ATOM 711 N N . SER A 1 89 ? 11.469 -12.701 0.459 1.00 71.12 89 SER A N 1
ATOM 712 C CA . SER A 1 89 ? 11.905 -13.065 -0.897 1.00 71.12 89 SER A CA 1
ATOM 713 C C . SER A 1 89 ? 11.021 -12.419 -1.962 1.00 71.12 89 SER A C 1
ATOM 715 O O . SER A 1 89 ? 11.552 -11.813 -2.892 1.00 71.12 89 SER A O 1
ATOM 717 N N . ALA A 1 90 ? 9.698 -12.402 -1.763 1.00 76.50 90 ALA A N 1
ATOM 718 C CA . ALA A 1 90 ? 8.777 -11.656 -2.626 1.00 76.50 90 ALA A CA 1
ATOM 719 C C . ALA A 1 90 ? 9.151 -10.162 -2.680 1.00 76.50 90 ALA A C 1
ATOM 721 O O . ALA A 1 90 ? 9.221 -9.550 -3.746 1.00 76.50 90 ALA A O 1
ATOM 722 N N . ARG A 1 91 ? 9.501 -9.566 -1.530 1.00 78.88 91 ARG A N 1
ATOM 723 C CA . ARG A 1 91 ? 9.960 -8.171 -1.456 1.00 78.88 91 ARG A CA 1
ATOM 724 C C . ARG A 1 91 ? 11.269 -7.931 -2.211 1.00 78.88 91 ARG A C 1
ATOM 726 O O . ARG A 1 91 ? 11.419 -6.878 -2.833 1.00 78.88 91 ARG A O 1
ATOM 733 N N . ALA A 1 92 ? 12.224 -8.856 -2.134 1.00 83.19 92 ALA A N 1
ATOM 734 C CA . ALA A 1 92 ? 13.471 -8.762 -2.887 1.00 83.19 92 ALA A CA 1
ATOM 735 C C . ALA A 1 92 ? 13.212 -8.840 -4.401 1.00 83.19 92 ALA A C 1
ATOM 737 O O . ALA A 1 92 ? 13.724 -7.996 -5.140 1.00 83.19 92 ALA A O 1
ATOM 738 N N . GLY A 1 93 ? 12.341 -9.759 -4.834 1.00 86.94 93 GLY A N 1
ATOM 739 C CA . GLY A 1 93 ? 11.904 -9.885 -6.224 1.00 86.94 93 GLY A CA 1
ATOM 740 C C . GLY A 1 93 ? 11.242 -8.607 -6.741 1.00 86.94 93 GLY A C 1
ATOM 741 O O . GLY A 1 93 ? 11.710 -8.031 -7.721 1.00 86.94 93 GLY A O 1
ATOM 742 N N . PHE A 1 94 ? 10.253 -8.062 -6.024 1.00 88.06 94 PHE A N 1
ATOM 743 C CA . PHE A 1 94 ? 9.614 -6.798 -6.414 1.00 88.06 94 PHE A CA 1
ATOM 744 C C . PHE A 1 94 ? 10.593 -5.619 -6.460 1.00 88.06 94 PHE A C 1
ATOM 746 O O . PHE A 1 94 ? 10.478 -4.760 -7.333 1.00 88.06 94 PHE A O 1
ATOM 753 N N . ARG A 1 95 ? 11.583 -5.558 -5.557 1.00 90.44 95 ARG A N 1
ATOM 754 C CA . ARG A 1 95 ? 12.640 -4.530 -5.606 1.00 90.44 95 ARG A CA 1
ATOM 755 C C . ARG A 1 95 ? 13.522 -4.670 -6.838 1.00 90.44 95 ARG A C 1
ATOM 757 O O . ARG A 1 95 ? 13.913 -3.659 -7.416 1.00 90.44 95 ARG A O 1
ATOM 764 N N . GLN A 1 96 ? 13.870 -5.895 -7.217 1.00 92.75 96 GLN A N 1
ATOM 765 C CA . GLN A 1 96 ? 14.623 -6.142 -8.438 1.00 92.75 96 GLN A CA 1
ATOM 766 C C . GLN A 1 96 ? 13.809 -5.730 -9.667 1.00 92.75 96 GLN A C 1
ATOM 768 O O . GLN A 1 96 ? 14.283 -4.903 -10.439 1.00 92.75 96 GLN A O 1
ATOM 773 N N . MET A 1 97 ? 12.570 -6.207 -9.782 1.00 93.62 97 MET A N 1
ATOM 774 C CA . MET A 1 97 ? 11.659 -5.835 -10.868 1.00 93.62 97 MET A CA 1
ATOM 775 C C . MET A 1 97 ? 11.470 -4.317 -10.947 1.00 93.62 97 MET A C 1
ATOM 777 O O . MET A 1 97 ? 11.551 -3.731 -12.018 1.00 93.62 97 MET A O 1
ATOM 781 N N . GLY A 1 98 ? 11.315 -3.646 -9.802 1.00 93.75 98 GLY A N 1
ATOM 782 C CA . GLY A 1 98 ? 11.219 -2.190 -9.746 1.00 93.75 98 GLY A CA 1
ATOM 783 C C . GLY A 1 98 ? 12.461 -1.478 -10.292 1.00 93.75 98 GLY A C 1
ATOM 784 O O . GLY A 1 98 ? 12.324 -0.465 -10.970 1.00 93.75 98 GLY A O 1
ATOM 785 N N . ARG A 1 99 ? 13.671 -2.003 -10.050 1.00 95.31 99 ARG A N 1
ATOM 786 C CA . ARG A 1 99 ? 14.907 -1.453 -10.636 1.00 95.31 99 ARG A CA 1
ATOM 787 C C . ARG A 1 99 ? 14.939 -1.620 -12.151 1.00 95.31 99 ARG A C 1
ATOM 789 O O . ARG A 1 99 ? 15.323 -0.685 -12.842 1.00 95.31 99 ARG A O 1
ATOM 796 N N . GLU A 1 100 ? 14.497 -2.766 -12.654 1.00 95.38 100 GLU A N 1
ATOM 797 C CA . GLU A 1 100 ? 14.425 -3.040 -14.093 1.00 95.38 100 GLU A CA 1
ATOM 798 C C . GLU A 1 100 ? 13.407 -2.125 -14.786 1.00 95.38 100 GLU A C 1
ATOM 800 O O . GLU A 1 100 ? 13.726 -1.508 -15.797 1.00 95.38 100 GLU A O 1
ATOM 805 N N . MET A 1 101 ? 12.230 -1.923 -14.188 1.00 95.62 101 MET A N 1
ATOM 806 C CA . MET A 1 101 ? 11.237 -0.962 -14.688 1.00 95.62 101 MET A CA 1
ATOM 807 C C . MET A 1 101 ? 11.785 0.470 -14.740 1.00 95.62 101 MET A C 1
ATOM 809 O O . MET A 1 101 ? 11.519 1.204 -15.684 1.00 95.62 101 MET A O 1
ATOM 813 N N . LEU A 1 102 ? 12.570 0.876 -13.736 1.00 95.62 102 LEU A N 1
ATOM 814 C CA . LEU A 1 102 ? 13.195 2.204 -13.681 1.00 95.62 102 LEU A CA 1
ATOM 815 C C . LEU A 1 102 ? 14.385 2.373 -14.640 1.00 95.62 102 LEU A C 1
ATOM 817 O O . LEU A 1 102 ? 14.767 3.514 -14.932 1.00 95.62 102 LEU A O 1
ATOM 821 N N . ALA A 1 103 ? 14.972 1.264 -15.089 1.00 95.56 103 ALA A N 1
ATOM 822 C CA . ALA A 1 103 ? 16.058 1.215 -16.061 1.00 95.56 103 ALA A CA 1
ATOM 823 C C . ALA A 1 103 ? 15.562 1.026 -17.504 1.00 95.56 103 ALA A C 1
ATOM 825 O O . ALA A 1 103 ? 16.336 1.243 -18.433 1.00 95.56 103 ALA A O 1
ATOM 826 N N . SER A 1 104 ? 14.296 0.639 -17.697 1.00 94.69 104 SER A N 1
ATOM 827 C CA . SER A 1 104 ? 13.711 0.461 -19.024 1.00 94.69 104 SER A CA 1
ATOM 828 C C . SER A 1 104 ? 13.749 1.768 -19.831 1.00 94.69 104 SER A C 1
ATOM 830 O O . SER A 1 104 ? 13.429 2.830 -19.278 1.00 94.69 104 SER A O 1
ATOM 832 N N . PRO A 1 105 ? 14.109 1.712 -21.128 1.00 93.44 105 PRO A N 1
ATOM 833 C CA . PRO A 1 105 ? 14.054 2.875 -22.010 1.00 93.44 105 PRO A CA 1
ATOM 834 C C . PRO A 1 105 ? 12.620 3.400 -22.190 1.00 93.44 105 PRO A C 1
ATOM 836 O O . PRO A 1 105 ? 12.437 4.600 -22.365 1.00 93.44 105 PRO A O 1
ATOM 839 N N . ASP A 1 106 ? 11.611 2.535 -22.046 1.00 92.88 106 ASP A N 1
ATOM 840 C CA . ASP A 1 106 ? 10.191 2.856 -22.260 1.00 92.88 106 ASP A CA 1
ATOM 841 C C . ASP A 1 106 ? 9.464 3.302 -20.979 1.00 92.88 106 ASP A C 1
ATOM 843 O O . ASP A 1 106 ? 8.223 3.298 -20.890 1.00 92.88 106 ASP A O 1
ATOM 847 N N . LYS A 1 107 ? 10.228 3.649 -19.935 1.00 93.69 107 LYS A N 1
ATOM 848 C CA . LYS A 1 107 ? 9.660 4.156 -18.688 1.00 93.69 107 LYS A CA 1
ATOM 849 C C . LYS A 1 107 ? 8.994 5.510 -18.915 1.00 93.69 107 LYS A C 1
ATOM 851 O O . LYS A 1 107 ? 9.503 6.383 -19.612 1.00 93.69 107 LYS A O 1
ATOM 856 N N . THR A 1 108 ? 7.871 5.704 -18.247 1.00 93.12 108 THR A N 1
ATOM 857 C CA . THR A 1 108 ? 7.179 6.989 -18.181 1.00 93.12 108 THR A CA 1
ATOM 858 C C . THR A 1 108 ? 7.508 7.693 -16.868 1.00 93.12 108 THR A C 1
ATOM 860 O O . THR A 1 108 ? 8.069 7.106 -15.936 1.00 93.12 108 THR A O 1
ATOM 863 N N . GLU A 1 109 ? 7.111 8.959 -16.755 1.00 88.56 109 GLU A N 1
ATOM 864 C CA . GLU A 1 109 ? 7.142 9.680 -15.479 1.00 88.56 109 GLU A CA 1
ATOM 865 C C . GLU A 1 109 ? 6.286 8.973 -14.404 1.00 88.56 109 GLU A C 1
ATOM 867 O O . GLU A 1 109 ? 6.639 8.947 -13.220 1.00 88.56 109 GLU A O 1
ATOM 872 N N . GLU A 1 110 ? 5.195 8.315 -14.813 1.00 91.25 110 GLU A N 1
ATOM 873 C CA . GLU A 1 110 ? 4.309 7.581 -13.910 1.00 91.25 110 GLU A CA 1
ATOM 874 C C . GLU A 1 110 ? 4.931 6.263 -13.414 1.00 91.25 110 GLU A C 1
ATOM 876 O O . GLU A 1 110 ? 4.696 5.869 -12.266 1.00 91.25 110 GLU A O 1
ATOM 881 N N . THR A 1 111 ? 5.803 5.622 -14.206 1.00 93.00 111 THR A N 1
ATOM 882 C CA . THR A 1 111 ? 6.488 4.369 -13.836 1.00 93.00 111 THR A CA 1
ATOM 883 C C . THR A 1 111 ? 7.181 4.488 -12.480 1.00 93.00 111 THR A C 1
ATOM 885 O O . THR A 1 111 ? 7.024 3.623 -11.614 1.00 93.00 111 THR A O 1
ATOM 888 N N . ALA A 1 112 ? 7.900 5.589 -12.242 1.00 91.56 112 ALA A N 1
ATOM 889 C CA . ALA A 1 112 ? 8.603 5.799 -10.980 1.00 91.56 112 ALA A CA 1
ATOM 890 C C . ALA A 1 112 ? 7.642 5.902 -9.788 1.00 91.56 112 ALA A C 1
ATOM 892 O O . ALA A 1 112 ? 7.901 5.354 -8.712 1.00 91.56 112 ALA A O 1
ATOM 893 N N . GLN A 1 113 ? 6.494 6.551 -9.986 1.00 91.81 113 GLN A N 1
ATOM 894 C CA . GLN A 1 113 ? 5.479 6.690 -8.949 1.00 91.81 113 GLN A CA 1
ATOM 895 C C . GLN A 1 113 ? 4.809 5.353 -8.621 1.00 91.81 113 GLN A C 1
ATOM 897 O O . GLN A 1 113 ? 4.545 5.091 -7.440 1.00 91.81 113 GLN A O 1
ATOM 902 N N . ILE A 1 114 ? 4.563 4.522 -9.639 1.00 92.94 114 ILE A N 1
ATOM 903 C CA . ILE A 1 114 ? 3.994 3.173 -9.520 1.00 92.94 114 ILE A CA 1
ATOM 904 C C . ILE A 1 114 ? 4.956 2.253 -8.767 1.00 92.94 114 ILE A C 1
ATOM 906 O O . ILE A 1 114 ? 4.559 1.648 -7.767 1.00 92.94 114 ILE A O 1
ATOM 910 N N . VAL A 1 115 ? 6.228 2.201 -9.183 1.00 92.88 115 VAL A N 1
ATOM 911 C CA . VAL A 1 115 ? 7.270 1.393 -8.526 1.00 92.88 115 VAL A CA 1
ATOM 912 C C . VAL A 1 115 ? 7.390 1.780 -7.055 1.00 92.88 115 VAL A C 1
ATOM 914 O O . VAL A 1 115 ? 7.306 0.927 -6.170 1.00 92.88 115 VAL A O 1
ATOM 917 N N . GLN A 1 116 ? 7.502 3.077 -6.768 1.00 90.75 116 GLN A N 1
ATOM 918 C CA . GLN A 1 116 ? 7.607 3.561 -5.396 1.00 90.75 116 GLN A CA 1
ATOM 919 C C . GLN A 1 116 ? 6.354 3.227 -4.567 1.00 90.75 116 GLN A C 1
ATOM 921 O O . GLN A 1 116 ? 6.465 2.840 -3.406 1.00 90.75 116 GLN A O 1
ATOM 926 N N . ALA A 1 117 ? 5.153 3.368 -5.140 1.00 89.31 117 ALA A N 1
ATOM 927 C CA . ALA A 1 117 ? 3.905 3.047 -4.451 1.00 89.31 117 ALA A CA 1
ATOM 928 C C . ALA A 1 117 ? 3.801 1.560 -4.089 1.00 89.31 117 ALA A C 1
ATOM 930 O O . ALA A 1 117 ? 3.423 1.234 -2.965 1.00 89.31 117 ALA A O 1
ATOM 931 N N . ALA A 1 118 ? 4.163 0.665 -5.007 1.00 89.12 118 ALA A N 1
ATOM 932 C CA . ALA A 1 118 ? 4.125 -0.772 -4.764 1.00 89.12 118 ALA A CA 1
ATOM 933 C C . ALA A 1 118 ? 5.168 -1.210 -3.729 1.00 89.12 118 ALA A C 1
ATOM 935 O O . ALA A 1 118 ? 4.825 -1.921 -2.784 1.00 89.12 118 ALA A O 1
ATOM 936 N N . LEU A 1 119 ? 6.408 -0.718 -3.826 1.00 87.56 119 LEU A N 1
ATOM 937 C CA . LEU A 1 119 ? 7.479 -1.060 -2.880 1.00 87.56 119 LEU A CA 1
ATOM 938 C C . LEU A 1 119 ? 7.239 -0.535 -1.458 1.00 87.56 119 LEU A C 1
ATOM 940 O O . LEU A 1 119 ? 7.788 -1.083 -0.498 1.00 87.56 119 LEU A O 1
ATOM 944 N N . CYS A 1 120 ? 6.415 0.502 -1.314 1.00 87.94 120 CYS A N 1
ATOM 945 C CA . CYS A 1 120 ? 6.011 1.071 -0.030 1.00 87.94 120 CYS A CA 1
ATOM 946 C C . CYS A 1 120 ? 4.603 0.643 0.416 1.00 87.94 120 CYS A C 1
ATOM 948 O O . CYS A 1 120 ? 4.169 1.035 1.494 1.00 87.94 120 CYS A O 1
ATOM 950 N N . SER A 1 121 ? 3.891 -0.186 -0.353 1.00 86.75 121 SER A N 1
ATOM 951 C CA . SER A 1 121 ? 2.528 -0.627 -0.014 1.00 86.75 121 SER A CA 1
ATOM 952 C C . SER A 1 121 ? 2.442 -1.360 1.331 1.00 86.75 121 SER A C 1
ATOM 954 O O . SER A 1 121 ? 1.505 -1.138 2.093 1.00 86.75 121 SER A O 1
ATOM 956 N N . TRP A 1 122 ? 3.460 -2.148 1.691 1.00 81.44 122 TRP A N 1
ATOM 957 C CA . TRP A 1 122 ? 3.554 -2.790 3.010 1.00 81.44 122 TRP A CA 1
ATOM 958 C C . TRP A 1 122 ? 3.599 -1.773 4.162 1.00 81.44 122 TRP A C 1
ATOM 960 O O . TRP A 1 122 ? 3.058 -2.041 5.231 1.00 81.44 122 TRP A O 1
ATOM 970 N N . GLN A 1 123 ? 4.185 -0.587 3.946 1.00 87.38 123 GLN A N 1
ATOM 971 C CA . GLN A 1 123 ? 4.191 0.488 4.945 1.00 87.38 123 GLN A CA 1
ATOM 972 C C . GLN A 1 123 ? 2.779 1.033 5.164 1.00 87.38 123 GLN A C 1
ATOM 974 O O . GLN A 1 123 ? 2.445 1.380 6.290 1.00 87.38 123 GLN A O 1
ATOM 979 N N . LEU A 1 124 ? 1.931 1.058 4.124 1.00 86.06 124 LEU A N 1
ATOM 980 C CA . LEU A 1 124 ? 0.517 1.430 4.262 1.00 86.06 124 LEU A CA 1
ATOM 981 C C . LEU A 1 124 ? -0.219 0.429 5.157 1.00 86.06 124 LEU A C 1
ATOM 983 O O . LEU A 1 124 ? -0.974 0.847 6.031 1.00 86.06 124 LEU A O 1
ATOM 987 N N . ILE A 1 125 ? 0.017 -0.873 4.963 1.00 86.38 125 ILE A N 1
ATOM 988 C CA . ILE A 1 125 ? -0.601 -1.932 5.775 1.00 86.38 125 ILE A CA 1
ATOM 989 C C . ILE A 1 125 ? -0.148 -1.814 7.231 1.00 86.38 125 ILE A C 1
ATOM 991 O O . ILE A 1 125 ? -0.986 -1.806 8.130 1.00 86.38 125 ILE A O 1
ATOM 995 N N . LEU A 1 126 ? 1.159 -1.667 7.472 1.00 89.00 126 LEU A N 1
ATOM 996 C CA . LEU A 1 126 ? 1.687 -1.490 8.826 1.00 89.00 126 LEU A CA 1
ATOM 997 C C . LEU A 1 126 ? 1.168 -0.218 9.490 1.00 89.00 126 LEU A C 1
ATOM 999 O O . LEU A 1 126 ? 0.854 -0.241 10.673 1.00 89.00 126 LEU A O 1
ATOM 1003 N N . PHE A 1 127 ? 1.041 0.874 8.738 1.00 92.06 127 PHE A N 1
ATOM 1004 C CA . PHE A 1 127 ? 0.455 2.112 9.237 1.00 92.06 127 PHE A CA 1
ATOM 1005 C C . PHE A 1 127 ? -1.003 1.910 9.676 1.00 92.06 127 PHE A C 1
ATOM 1007 O O . PHE A 1 127 ? -1.361 2.292 10.788 1.00 92.06 127 PHE A O 1
ATOM 1014 N N . HIS A 1 128 ? -1.833 1.251 8.860 1.00 92.00 128 HIS A N 1
ATOM 1015 C CA . HIS A 1 128 ? -3.216 0.947 9.244 1.00 92.00 128 HIS A CA 1
ATOM 1016 C C . HIS A 1 128 ? -3.269 0.011 10.453 1.00 92.00 128 HIS A C 1
ATOM 1018 O O . HIS A 1 128 ? -4.034 0.265 11.377 1.00 92.00 128 HIS A O 1
ATOM 1024 N N . PHE A 1 129 ? -2.414 -1.015 10.494 1.00 91.81 129 PHE A N 1
ATOM 1025 C CA . PHE A 1 129 ? -2.302 -1.913 11.642 1.00 91.81 129 PHE A CA 1
ATOM 1026 C C . PHE A 1 129 ? -1.906 -1.168 12.925 1.00 91.81 129 PHE A C 1
ATOM 1028 O O . PHE A 1 129 ? -2.508 -1.382 13.973 1.00 91.81 129 PHE A O 1
ATOM 1035 N N . ALA A 1 130 ? -0.944 -0.247 12.843 1.00 93.31 130 ALA A N 1
ATOM 1036 C CA . ALA A 1 130 ? -0.518 0.569 13.974 1.00 93.31 130 ALA A CA 1
ATOM 1037 C C . ALA A 1 130 ? -1.654 1.471 14.477 1.00 93.31 130 ALA A C 1
ATOM 1039 O O . ALA A 1 130 ? -1.924 1.492 15.673 1.00 93.31 130 ALA A O 1
ATOM 1040 N N . VAL A 1 131 ? -2.374 2.154 13.580 1.00 93.62 131 VAL A N 1
ATOM 1041 C CA . VAL A 1 131 ? -3.548 2.967 13.948 1.00 93.62 131 VAL A CA 1
ATOM 1042 C C . VAL A 1 131 ? -4.633 2.105 14.599 1.00 93.62 131 VAL A C 1
ATOM 1044 O O . VAL A 1 131 ? -5.190 2.490 15.628 1.00 93.62 131 VAL A O 1
ATOM 1047 N N . CYS A 1 132 ? -4.902 0.924 14.042 1.00 92.00 132 CYS A N 1
ATOM 1048 C CA . CYS A 1 132 ? -5.811 -0.070 14.606 1.00 92.00 132 CYS A CA 1
ATOM 1049 C C . CYS A 1 132 ? -5.412 -0.476 16.033 1.00 92.00 132 CYS A C 1
ATOM 1051 O O . CYS A 1 132 ? -6.271 -0.500 16.915 1.00 92.00 132 CYS A O 1
ATOM 1053 N N . GLY A 1 133 ? -4.132 -0.783 16.259 1.00 90.81 133 GLY A N 1
ATOM 1054 C CA . GLY A 1 133 ? -3.601 -1.192 17.559 1.00 90.81 133 GLY A CA 1
ATOM 1055 C C . GLY A 1 133 ? -3.626 -0.066 18.590 1.00 90.81 133 GLY A C 1
ATOM 1056 O O . GLY A 1 133 ? -4.097 -0.274 19.704 1.00 90.81 133 GLY A O 1
ATOM 1057 N N . VAL A 1 134 ? -3.201 1.141 18.202 1.00 91.38 134 VAL A N 1
ATOM 1058 C CA . VAL A 1 134 ? -3.262 2.334 19.062 1.00 91.38 134 VAL A CA 1
ATOM 1059 C C . VAL A 1 134 ? -4.704 2.626 19.459 1.00 91.38 134 VAL A C 1
ATOM 1061 O O . VAL A 1 134 ? -4.979 2.810 20.636 1.00 91.38 134 VAL A O 1
ATOM 1064 N N . THR A 1 135 ? -5.641 2.591 18.509 1.00 89.06 135 THR A N 1
ATOM 1065 C CA . THR A 1 135 ? -7.054 2.879 18.798 1.00 89.06 135 THR A CA 1
ATOM 1066 C C . THR A 1 135 ? -7.661 1.833 19.738 1.00 89.06 135 THR A C 1
ATOM 1068 O O . THR A 1 135 ? -8.353 2.195 20.685 1.00 89.06 135 THR A O 1
ATOM 1071 N N . ALA A 1 136 ? -7.372 0.543 19.527 1.00 86.00 136 ALA A N 1
ATOM 1072 C CA . ALA A 1 136 ? -7.827 -0.517 20.427 1.00 86.00 136 ALA A CA 1
ATOM 1073 C C . ALA A 1 136 ? -7.239 -0.361 21.841 1.00 86.00 136 ALA A C 1
ATOM 1075 O O . ALA A 1 136 ? -7.969 -0.454 22.826 1.00 86.00 136 ALA A O 1
ATOM 1076 N N . LEU A 1 137 ? -5.941 -0.059 21.947 1.00 86.75 137 LEU A N 1
ATOM 1077 C CA . LEU A 1 137 ? -5.274 0.173 23.228 1.00 86.75 137 LEU A CA 1
ATOM 1078 C C . LEU A 1 137 ? -5.847 1.397 23.956 1.00 86.75 137 LEU A C 1
ATOM 1080 O O . LEU A 1 137 ? -6.108 1.324 25.152 1.00 86.75 137 LEU A O 1
ATOM 1084 N N . SER A 1 138 ? -6.095 2.501 23.247 1.00 83.12 138 SER A N 1
ATOM 1085 C CA . SER A 1 138 ? -6.703 3.704 23.825 1.00 83.12 138 SER A CA 1
ATOM 1086 C C . SER A 1 138 ? -8.088 3.433 24.412 1.00 83.12 138 SER A C 1
ATOM 1088 O O . SER A 1 138 ? -8.414 3.979 25.459 1.00 83.12 138 SER A O 1
ATOM 1090 N N . LEU A 1 139 ? -8.886 2.564 23.787 1.00 76.88 139 LEU A N 1
ATOM 1091 C CA . LEU A 1 139 ? -10.196 2.178 24.319 1.00 76.88 139 LEU A CA 1
ATOM 1092 C C . LEU A 1 139 ? -10.092 1.273 25.554 1.00 76.88 139 LEU A C 1
ATOM 1094 O O . LEU A 1 139 ? -10.919 1.388 26.453 1.00 76.88 139 LEU A O 1
ATOM 1098 N N . LEU A 1 140 ? -9.074 0.409 25.627 1.00 74.75 140 LEU A N 1
ATOM 1099 C CA . LEU A 1 140 ? -8.817 -0.436 26.801 1.00 74.75 140 LEU A CA 1
ATOM 1100 C C . LEU A 1 140 ? -8.285 0.364 28.001 1.00 74.75 140 LEU A C 1
ATOM 1102 O O . LEU A 1 140 ? -8.595 0.040 29.143 1.00 74.75 140 LEU A O 1
ATOM 1106 N N . LEU A 1 141 ? -7.484 1.404 27.746 1.00 74.75 141 LEU A N 1
ATOM 1107 C CA . LEU A 1 141 ? -6.846 2.236 28.775 1.00 74.75 141 LEU A CA 1
ATOM 1108 C C . LEU A 1 141 ? -7.710 3.406 29.266 1.00 74.75 141 LEU A C 1
ATOM 1110 O O . LEU A 1 141 ? -7.295 4.110 30.184 1.00 74.75 141 LEU A O 1
ATOM 1114 N N . LEU A 1 142 ? -8.897 3.616 28.694 1.00 67.06 142 LEU A N 1
ATOM 1115 C CA . LEU A 1 142 ? -9.884 4.591 29.166 1.00 67.06 142 LEU A CA 1
ATOM 1116 C C . LEU A 1 142 ? -11.046 3.860 29.869 1.00 67.06 142 LEU A C 1
ATOM 1118 O O . LEU A 1 142 ? -12.141 3.751 29.303 1.00 67.06 142 LEU A O 1
ATOM 1122 N N . PRO A 1 143 ? -10.838 3.329 31.092 1.00 52.12 143 PRO A N 1
ATOM 1123 C CA . PRO A 1 143 ? -11.892 2.665 31.840 1.00 52.12 143 PRO A CA 1
ATOM 1124 C C . PRO A 1 143 ? -12.931 3.713 32.251 1.00 52.12 143 PRO A C 1
ATOM 1126 O O . PRO A 1 143 ? -12.667 4.568 33.091 1.00 52.12 143 PRO A O 1
ATOM 1129 N N . GLY A 1 144 ? -14.113 3.675 31.633 1.00 56.28 144 GLY A N 1
ATOM 1130 C CA . GLY A 1 144 ? -15.267 4.448 32.103 1.00 56.28 144 GLY A CA 1
ATOM 1131 C C . GLY A 1 144 ? -16.212 5.004 31.041 1.00 56.28 144 GLY A C 1
ATOM 1132 O O . GLY A 1 144 ? -17.311 5.404 31.410 1.00 56.28 144 GLY A O 1
ATOM 1133 N N . GLN A 1 145 ? -15.851 5.028 29.749 1.00 54.34 145 GLN A N 1
ATOM 1134 C CA . GLN A 1 145 ? -16.709 5.665 28.728 1.00 54.34 145 GLN A CA 1
ATOM 1135 C C . GLN A 1 145 ? -17.209 4.762 27.593 1.00 54.34 145 GLN A C 1
ATOM 1137 O O . GLN A 1 145 ? -18.131 5.167 26.893 1.00 54.34 145 GLN A O 1
ATOM 1142 N N . PHE A 1 146 ? -16.663 3.551 27.409 1.00 53.16 146 PHE A N 1
ATOM 1143 C CA . PHE A 1 146 ? -16.857 2.831 26.138 1.00 53.16 146 PHE A CA 1
ATOM 1144 C C . PHE A 1 146 ? -17.337 1.372 26.213 1.00 53.16 146 PHE A C 1
ATOM 1146 O O . PHE A 1 146 ? -17.625 0.787 25.175 1.00 53.16 146 PHE A O 1
ATOM 1153 N N . LEU A 1 147 ? -17.477 0.765 27.399 1.00 53.72 147 LEU A N 1
ATOM 1154 C CA . LEU A 1 147 ? -17.796 -0.672 27.525 1.00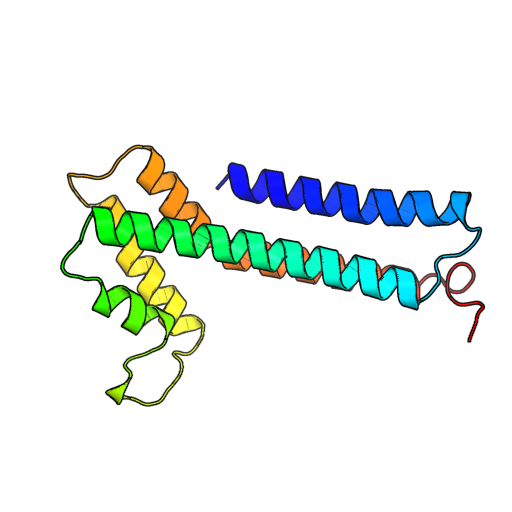 53.72 147 LEU A CA 1
ATOM 1155 C C . LEU A 1 147 ? -18.862 -0.987 28.593 1.00 53.72 147 LEU A C 1
ATOM 1157 O O . LEU A 1 147 ? -18.757 -1.977 29.300 1.00 53.72 147 LEU A O 1
ATOM 1161 N N . ASN A 1 148 ? -19.910 -0.169 28.710 1.00 50.00 148 ASN A N 1
ATOM 1162 C CA . ASN A 1 148 ? -20.982 -0.397 29.698 1.00 50.00 148 ASN A CA 1
ATOM 1163 C C . ASN A 1 148 ? -22.126 -1.328 29.239 1.00 50.00 148 ASN A C 1
ATOM 1165 O O . ASN A 1 148 ? -23.178 -1.308 29.858 1.00 50.00 148 ASN A O 1
ATOM 1169 N N . ASN A 1 149 ? -21.963 -2.131 28.182 1.00 46.25 149 ASN A N 1
ATOM 1170 C CA . ASN A 1 149 ? -23.012 -3.065 27.735 1.00 46.25 149 ASN A CA 1
ATOM 1171 C C . ASN A 1 149 ? -22.428 -4.434 27.351 1.00 46.25 149 ASN A C 1
ATOM 1173 O O . ASN A 1 149 ? -22.491 -4.829 26.183 1.00 46.25 149 ASN A O 1
ATOM 1177 N N . VAL A 1 150 ? -21.836 -5.128 28.326 1.00 47.09 150 VAL A N 1
ATOM 1178 C CA . VAL A 1 150 ? -21.797 -6.600 28.330 1.00 47.09 150 VAL A CA 1
ATOM 1179 C C . VAL A 1 150 ? -22.771 -7.070 29.394 1.00 47.09 150 VAL A C 1
ATOM 1181 O O . VAL A 1 150 ? -22.693 -6.513 30.511 1.00 47.09 150 VAL A O 1
#

Sequence (150 aa):
MAKYWKASLLCTACFWGVLALAVPLRGNLSFGFFVVCWLSYYASGGVLAFRAASAFQREWLRLFPDQGTRYDDVRWGNVKDNFYPAPCSARAGFRQMGREMLASPDKTEETAQIVQAALCSWQLILFHFAVCGVTALSLLLLPGQFLNNV

Radius of gyration: 19.82 Å; chains: 1; bounding box: 41×39×54 Å